Protein AF-A0A6L9LZM4-F1 (afdb_monomer)

Secondary structure (DSSP, 8-state):
-TT----GGGGT---HHHHHHHHHHHHHHHHHHHHHHHHTT--SS--THHHHHHHHHHHHHHHHHHHH-

Structure (mmCIF, N/CA/C/O backbone):
data_AF-A0A6L9LZM4-F1
#
_entry.id   AF-A0A6L9LZM4-F1
#
loop_
_atom_site.group_PDB
_atom_site.id
_atom_site.type_symbol
_atom_site.label_atom_id
_atom_site.label_alt_id
_atom_site.label_comp_id
_atom_site.label_asym_id
_atom_site.label_entity_id
_atom_site.label_seq_id
_atom_site.pdbx_PDB_ins_code
_atom_site.Cartn_x
_atom_site.Cartn_y
_atom_site.Cartn_z
_atom_site.occupancy
_atom_site.B_iso_or_equiv
_atom_site.auth_seq_id
_atom_site.auth_comp_id
_atom_site.auth_asym_id
_atom_site.auth_atom_id
_atom_site.pdbx_PDB_model_num
ATOM 1 N N . MET A 1 1 ? 2.077 -0.267 -33.807 1.00 51.88 1 MET A N 1
ATOM 2 C CA . MET A 1 1 ? 2.114 0.864 -32.850 1.00 51.88 1 MET A CA 1
ATOM 3 C C . MET A 1 1 ? 0.796 1.019 -32.065 1.00 51.88 1 MET A C 1
ATOM 5 O O . MET A 1 1 ? 0.680 1.973 -31.315 1.00 51.88 1 MET A O 1
ATOM 9 N N . GLU A 1 2 ? -0.179 0.100 -32.154 1.00 50.91 2 GLU A N 1
ATOM 10 C CA . GLU A 1 2 ? -1.582 0.403 -31.780 1.00 50.91 2 GLU A CA 1
ATOM 11 C C . GLU A 1 2 ? -2.050 -0.039 -30.375 1.00 50.91 2 GLU A C 1
ATOM 13 O O . GLU A 1 2 ? -3.195 0.209 -30.021 1.00 50.91 2 GLU A O 1
ATOM 18 N N . HIS A 1 3 ? -1.185 -0.602 -29.518 1.00 60.22 3 HIS A N 1
ATOM 19 C CA . H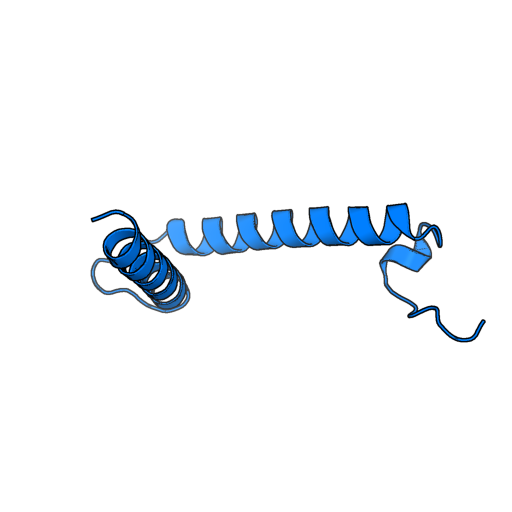IS A 1 3 ? -1.558 -0.961 -28.130 1.00 60.22 3 HIS A CA 1
ATOM 20 C C . HIS A 1 3 ? -0.528 -0.571 -27.058 1.00 60.22 3 HIS A C 1
ATOM 22 O O . HIS A 1 3 ? -0.566 -1.071 -25.936 1.00 60.22 3 HIS A O 1
ATOM 28 N N . ARG A 1 4 ? 0.419 0.320 -27.369 1.00 63.03 4 ARG A N 1
ATOM 29 C CA . ARG A 1 4 ? 1.436 0.748 -26.397 1.00 63.03 4 ARG A CA 1
ATOM 30 C C . ARG A 1 4 ? 1.009 2.046 -25.720 1.00 63.03 4 ARG A C 1
ATOM 32 O O . ARG A 1 4 ? 1.058 3.107 -26.331 1.00 63.03 4 ARG A O 1
ATOM 39 N N . VAL A 1 5 ? 0.609 1.953 -24.452 1.00 69.81 5 VAL A N 1
ATOM 40 C CA . VAL A 1 5 ? 0.426 3.128 -23.592 1.00 69.81 5 VAL A CA 1
ATOM 41 C C . VAL A 1 5 ? 1.813 3.676 -23.262 1.00 69.81 5 VAL A C 1
ATOM 43 O O . VAL A 1 5 ? 2.623 2.992 -22.631 1.00 69.81 5 VAL A O 1
ATOM 46 N N . PHE A 1 6 ? 2.109 4.896 -23.710 1.00 72.50 6 PHE A N 1
ATOM 47 C CA . PHE A 1 6 ? 3.342 5.581 -23.334 1.00 72.50 6 PHE A CA 1
ATOM 48 C C . PHE A 1 6 ? 3.264 5.981 -21.8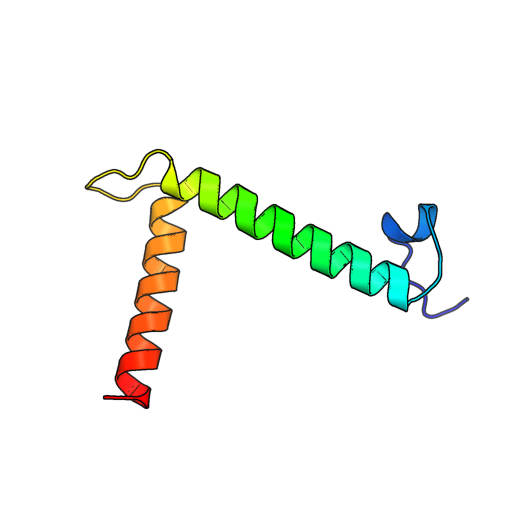61 1.00 72.50 6 PHE A C 1
ATOM 50 O O . PHE A 1 6 ? 2.409 6.759 -21.451 1.00 72.50 6 PHE A O 1
ATOM 57 N N . THR A 1 7 ? 4.164 5.422 -21.061 1.00 81.56 7 THR A N 1
ATOM 58 C CA . THR A 1 7 ? 4.295 5.708 -19.627 1.00 81.56 7 THR A CA 1
ATOM 59 C C . THR A 1 7 ? 5.673 6.283 -19.328 1.00 81.56 7 THR A C 1
ATOM 61 O O . THR A 1 7 ? 6.595 6.141 -20.128 1.00 81.56 7 THR A O 1
ATOM 64 N N . ILE A 1 8 ? 5.852 6.878 -18.148 1.00 84.38 8 ILE A N 1
ATOM 65 C CA . ILE A 1 8 ? 7.161 7.386 -17.698 1.00 84.38 8 ILE A CA 1
ATOM 66 C C . ILE A 1 8 ? 8.233 6.276 -17.741 1.00 84.38 8 ILE A C 1
ATOM 68 O O . ILE A 1 8 ? 9.375 6.538 -18.098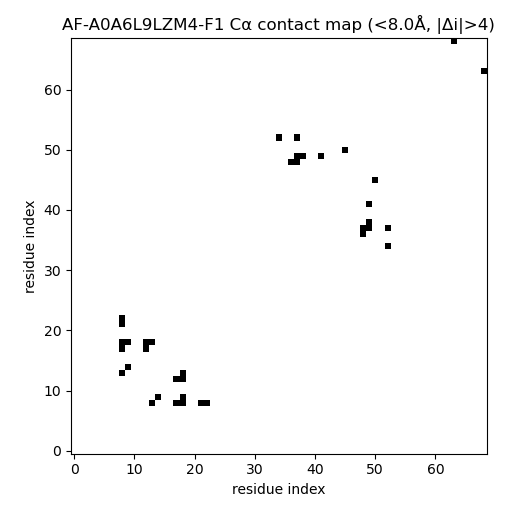 1.00 84.38 8 ILE A O 1
ATOM 72 N N . ALA A 1 9 ? 7.862 5.015 -17.487 1.00 84.69 9 ALA A N 1
ATOM 73 C CA . ALA A 1 9 ? 8.772 3.872 -17.594 1.00 84.69 9 ALA A CA 1
ATOM 74 C C . ALA A 1 9 ? 9.284 3.626 -19.029 1.00 84.69 9 ALA A C 1
ATOM 76 O O . ALA A 1 9 ? 10.420 3.186 -19.208 1.00 84.69 9 ALA A O 1
ATOM 77 N N . ASN A 1 10 ? 8.485 3.963 -20.053 1.00 83.69 10 ASN A N 1
ATOM 78 C CA . ASN A 1 10 ? 8.870 3.794 -21.457 1.00 83.69 10 ASN A CA 1
ATOM 79 C C . ASN A 1 10 ? 10.041 4.700 -21.874 1.00 83.69 10 ASN A C 1
ATOM 81 O O . ASN A 1 10 ? 10.680 4.394 -22.878 1.00 83.69 10 ASN A O 1
ATOM 85 N N . PHE A 1 11 ? 10.344 5.770 -21.122 1.00 83.81 11 PHE A N 1
ATOM 86 C CA . PHE A 1 11 ? 11.533 6.601 -21.363 1.00 83.81 11 PHE A CA 1
ATOM 87 C C . PHE A 1 11 ? 12.844 5.844 -21.122 1.00 83.81 11 PHE A C 1
ATOM 89 O O . PHE A 1 11 ? 13.848 6.162 -21.751 1.00 83.81 11 PHE A O 1
ATOM 96 N N . PHE A 1 12 ? 12.844 4.853 -20.225 1.00 85.56 12 PHE A N 1
ATOM 97 C CA . PHE A 1 12 ? 14.035 4.063 -19.902 1.00 85.56 12 PHE A CA 1
ATOM 98 C C . PHE A 1 12 ? 14.120 2.786 -20.736 1.00 85.56 12 PHE A C 1
ATOM 100 O O . PHE A 1 12 ? 15.193 2.414 -21.202 1.00 85.56 12 PHE A O 1
ATOM 107 N N . SER A 1 13 ? 12.992 2.097 -20.920 1.00 84.69 13 SER A N 1
ATOM 108 C CA . SER A 1 13 ? 12.915 0.897 -21.748 1.00 84.69 13 SER A CA 1
ATOM 109 C C . SER A 1 13 ? 11.478 0.629 -22.169 1.00 84.69 13 SER A C 1
ATOM 111 O O . SER A 1 13 ? 10.547 0.763 -21.378 1.00 84.69 13 SER A O 1
ATOM 113 N N . SER A 1 14 ? 11.295 0.204 -23.418 1.00 84.69 14 SER A N 1
ATOM 114 C CA . SER A 1 14 ? 9.986 -0.180 -23.956 1.00 84.69 14 SER A CA 1
ATOM 115 C C . SER A 1 14 ? 9.736 -1.696 -23.907 1.00 84.69 14 SER A C 1
ATOM 117 O O . SER A 1 14 ? 8.868 -2.203 -24.630 1.00 84.69 14 SER A O 1
ATOM 119 N N . ASN A 1 15 ? 10.522 -2.431 -23.109 1.00 88.00 15 ASN A N 1
ATOM 120 C CA . ASN A 1 15 ? 10.261 -3.831 -22.780 1.00 88.00 15 ASN A CA 1
ATOM 121 C C . ASN A 1 15 ? 9.103 -3.904 -21.771 1.00 88.00 15 ASN A C 1
ATOM 123 O O . ASN A 1 15 ? 9.121 -3.227 -20.744 1.00 88.00 15 ASN A O 1
ATOM 127 N N . HIS A 1 16 ? 8.102 -4.731 -22.069 1.00 85.62 16 HIS A N 1
ATOM 128 C CA . HIS A 1 16 ? 6.917 -4.882 -21.235 1.00 85.62 16 HIS A CA 1
ATOM 129 C C . HIS A 1 16 ? 7.254 -5.381 -19.821 1.00 85.62 16 HIS A C 1
ATOM 131 O O . HIS A 1 16 ? 6.747 -4.822 -18.852 1.00 85.62 16 HIS A O 1
ATOM 137 N N . ASP A 1 17 ? 8.176 -6.337 -19.687 1.00 89.81 17 ASP A N 1
ATOM 138 C CA . ASP A 1 17 ? 8.574 -6.893 -18.386 1.00 89.81 17 ASP A CA 1
ATOM 139 C C . ASP A 1 17 ? 9.229 -5.828 -17.500 1.00 89.81 17 ASP A C 1
ATOM 141 O O . ASP A 1 17 ? 8.970 -5.754 -16.297 1.00 89.81 17 ASP A O 1
ATOM 145 N N . PHE A 1 18 ? 10.027 -4.944 -18.109 1.00 89.44 18 PHE A N 1
ATOM 146 C CA . PHE A 1 18 ? 10.626 -3.809 -17.410 1.00 89.44 18 PHE A CA 1
ATOM 147 C C . PHE A 1 18 ? 9.561 -2.822 -16.931 1.00 89.44 18 PHE A C 1
ATOM 149 O O . PHE A 1 18 ? 9.606 -2.382 -15.785 1.00 89.44 18 PHE A O 1
ATOM 156 N N . ILE A 1 19 ? 8.590 -2.483 -17.784 1.00 90.88 19 ILE A N 1
ATOM 157 C CA . ILE A 1 19 ? 7.512 -1.550 -17.433 1.00 90.88 19 ILE A CA 1
ATOM 158 C C . ILE A 1 19 ? 6.678 -2.118 -16.280 1.00 90.88 19 ILE A C 1
ATOM 160 O O . ILE A 1 19 ? 6.414 -1.406 -15.310 1.00 90.88 19 ILE A O 1
ATOM 164 N N . THR A 1 20 ? 6.304 -3.398 -16.346 1.00 91.19 20 THR A N 1
ATOM 165 C CA . THR A 1 20 ? 5.579 -4.072 -15.263 1.00 91.19 20 THR A CA 1
ATOM 166 C C . THR A 1 20 ? 6.398 -4.073 -13.975 1.00 91.19 20 THR A C 1
ATOM 168 O O . THR A 1 20 ? 5.897 -3.632 -12.941 1.00 91.19 20 THR A O 1
ATOM 171 N N . GLY A 1 21 ? 7.668 -4.487 -14.029 1.00 92.94 21 GLY A N 1
ATOM 172 C CA . GLY A 1 21 ? 8.556 -4.490 -12.864 1.00 92.94 21 GLY A CA 1
ATOM 173 C C . GLY A 1 21 ? 8.722 -3.101 -12.241 1.00 92.94 21 GLY A C 1
ATOM 174 O O . GLY A 1 21 ? 8.625 -2.955 -11.023 1.00 92.94 21 GLY A O 1
ATOM 175 N N . PHE A 1 22 ? 8.881 -2.067 -13.070 1.00 93.25 22 PHE A N 1
ATOM 176 C CA . PHE A 1 22 ? 8.988 -0.679 -12.627 1.00 93.25 22 PHE A CA 1
ATOM 177 C C . PHE A 1 22 ? 7.762 -0.2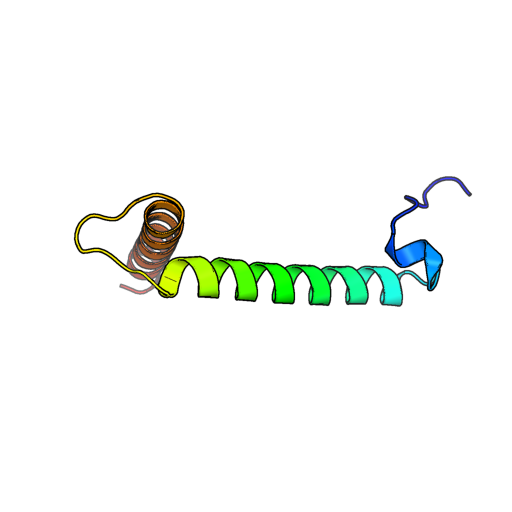42 -11.820 1.00 93.25 22 PHE A C 1
ATOM 179 O O . PHE A 1 22 ? 7.910 0.285 -10.719 1.00 93.25 22 PHE A O 1
ATOM 186 N N . PHE A 1 23 ? 6.549 -0.486 -12.325 1.00 93.62 23 PHE A N 1
ATOM 187 C CA . PHE A 1 23 ? 5.326 -0.091 -11.622 1.00 93.62 23 PHE A CA 1
ATOM 188 C C . PHE A 1 23 ? 5.037 -0.938 -10.383 1.00 93.62 23 PHE A C 1
ATOM 190 O O . PHE A 1 23 ? 4.507 -0.398 -9.412 1.00 93.62 23 PHE A O 1
ATOM 197 N N . VAL A 1 24 ? 5.413 -2.220 -10.367 1.00 95.69 24 VAL A N 1
ATOM 198 C CA . VAL A 1 24 ? 5.318 -3.057 -9.159 1.00 95.69 24 VAL A CA 1
ATOM 199 C C . VAL A 1 24 ? 6.197 -2.479 -8.052 1.00 95.69 24 VAL A C 1
ATOM 201 O O . VAL A 1 24 ? 5.713 -2.228 -6.948 1.00 95.69 24 VAL A O 1
ATOM 204 N N . VAL A 1 25 ? 7.466 -2.194 -8.360 1.00 96.69 25 VAL A N 1
ATOM 205 C CA . VAL A 1 25 ? 8.406 -1.611 -7.394 1.00 96.69 25 VAL A CA 1
ATOM 206 C C . VAL A 1 25 ? 7.950 -0.219 -6.963 1.00 96.69 25 VAL A C 1
ATOM 208 O O . VAL A 1 25 ? 7.921 0.069 -5.769 1.00 96.69 25 VAL A O 1
ATOM 211 N N . LEU A 1 26 ? 7.533 0.632 -7.904 1.00 95.50 26 LEU A N 1
ATOM 212 C CA . LEU A 1 26 ? 7.041 1.975 -7.599 1.00 95.50 26 LEU A CA 1
ATOM 213 C C . LEU A 1 26 ? 5.830 1.928 -6.662 1.00 95.50 26 LEU A C 1
ATOM 215 O O . LEU A 1 26 ? 5.801 2.640 -5.660 1.00 95.50 26 LEU A O 1
ATOM 219 N N . THR A 1 27 ? 4.852 1.070 -6.957 1.00 96.75 27 THR A N 1
ATOM 220 C CA . THR A 1 27 ? 3.657 0.896 -6.120 1.00 96.75 27 THR A CA 1
ATOM 221 C C . THR A 1 27 ? 4.030 0.422 -4.720 1.00 96.75 27 THR A C 1
ATOM 223 O O . THR A 1 27 ? 3.536 0.977 -3.740 1.00 96.75 27 THR A O 1
ATOM 226 N N . ALA A 1 28 ? 4.934 -0.554 -4.609 1.00 97.62 28 ALA A N 1
ATOM 227 C CA . ALA A 1 28 ? 5.397 -1.063 -3.322 1.00 97.62 28 ALA A CA 1
ATOM 228 C C . ALA A 1 28 ? 6.096 0.026 -2.490 1.00 97.62 28 ALA A C 1
ATOM 230 O O . ALA A 1 28 ? 5.804 0.186 -1.304 1.00 97.62 28 ALA A O 1
ATOM 231 N N . VAL A 1 29 ? 6.967 0.824 -3.116 1.00 98.00 29 VAL A N 1
ATOM 232 C CA . VAL A 1 29 ? 7.656 1.944 -2.458 1.00 98.00 29 VAL A CA 1
ATOM 233 C C . VAL A 1 29 ? 6.659 3.009 -2.005 1.00 98.00 29 VAL A C 1
ATOM 235 O O . VAL A 1 29 ? 6.720 3.451 -0.859 1.00 98.00 29 VAL A O 1
ATOM 238 N N . LEU A 1 30 ? 5.711 3.401 -2.860 1.00 97.06 30 LEU A N 1
ATOM 239 C CA . LEU A 1 30 ? 4.680 4.378 -2.502 1.00 97.06 30 LEU A CA 1
ATOM 240 C C . LEU A 1 30 ? 3.810 3.879 -1.347 1.00 97.06 30 LEU A C 1
ATOM 242 O O . LEU A 1 30 ? 3.604 4.613 -0.382 1.00 97.06 30 LEU A O 1
ATOM 246 N N . MET A 1 31 ? 3.358 2.624 -1.400 1.00 95.56 31 MET A N 1
ATOM 247 C CA . MET A 1 31 ? 2.582 2.012 -0.322 1.00 95.56 31 MET A CA 1
ATOM 248 C C . MET A 1 31 ? 3.364 2.030 0.996 1.00 95.56 31 MET A C 1
ATOM 250 O O . MET A 1 31 ? 2.813 2.412 2.029 1.00 95.56 31 MET A O 1
ATOM 254 N N . PHE A 1 32 ? 4.653 1.684 0.973 1.00 96.50 32 PHE A N 1
ATOM 255 C CA . PHE A 1 32 ? 5.505 1.733 2.159 1.00 96.50 32 PHE A CA 1
ATOM 256 C C . PHE A 1 32 ? 5.638 3.155 2.721 1.00 96.50 32 PHE A C 1
ATOM 258 O O . PHE A 1 32 ? 5.461 3.358 3.921 1.00 96.50 32 PHE A O 1
ATOM 265 N N . LEU A 1 33 ? 5.897 4.153 1.871 1.00 96.44 33 LEU A N 1
ATOM 266 C CA . LEU A 1 33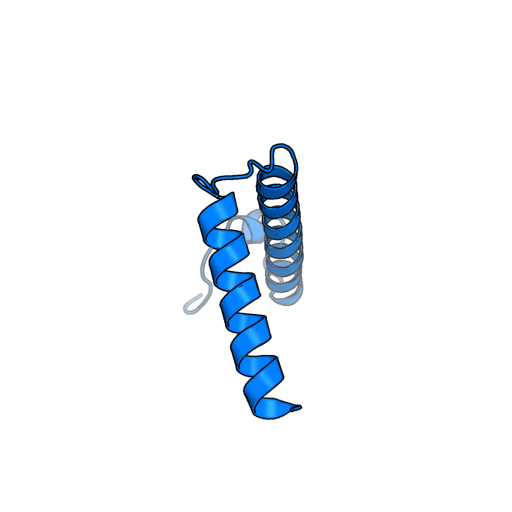 ? 6.064 5.545 2.300 1.00 96.44 33 LEU A CA 1
ATOM 267 C C . LEU A 1 33 ? 4.783 6.133 2.899 1.00 96.44 33 LEU A C 1
ATOM 269 O O . LEU A 1 33 ? 4.844 6.804 3.930 1.00 96.44 33 LEU A O 1
ATOM 273 N N . ILE A 1 34 ? 3.628 5.865 2.286 1.00 93.94 34 ILE A N 1
ATOM 274 C CA . ILE A 1 34 ? 2.331 6.323 2.799 1.00 93.94 34 ILE A CA 1
ATOM 275 C C . ILE A 1 34 ? 2.039 5.651 4.146 1.00 93.94 34 ILE A C 1
ATOM 277 O O . ILE A 1 34 ? 1.660 6.334 5.099 1.00 93.94 34 ILE A O 1
ATOM 281 N N . SER A 1 35 ? 2.302 4.345 4.256 1.00 93.19 35 SER A N 1
ATOM 282 C CA . SER A 1 35 ? 2.119 3.592 5.505 1.00 93.19 35 SER A CA 1
ATOM 283 C C . SER A 1 35 ? 3.023 4.134 6.611 1.00 93.19 35 SER A C 1
ATOM 285 O O . SER A 1 35 ? 2.576 4.368 7.731 1.00 93.19 35 SER A O 1
ATOM 287 N N . LEU A 1 36 ? 4.286 4.423 6.288 1.00 94.31 36 LEU A N 1
ATOM 288 C CA . LEU A 1 36 ? 5.224 5.044 7.218 1.00 94.31 36 LEU A CA 1
ATOM 289 C C . LEU A 1 36 ? 4.744 6.432 7.665 1.00 94.31 36 LEU A C 1
ATOM 291 O O . LEU A 1 36 ? 4.883 6.783 8.835 1.00 94.31 36 LEU A O 1
ATOM 295 N N . GLY A 1 37 ? 4.170 7.219 6.753 1.00 92.38 37 GLY A N 1
ATOM 296 C CA . GLY A 1 37 ? 3.559 8.509 7.067 1.00 92.38 37 GLY A CA 1
ATOM 297 C C . GLY A 1 37 ? 2.395 8.383 8.052 1.00 92.38 37 GLY A C 1
ATOM 298 O O . GLY A 1 37 ? 2.354 9.123 9.035 1.00 92.38 37 GLY A O 1
ATOM 299 N N . ALA A 1 38 ? 1.499 7.418 7.830 1.00 91.06 38 ALA A N 1
ATOM 300 C CA . ALA A 1 38 ? 0.353 7.157 8.699 1.00 91.06 38 ALA A CA 1
ATOM 301 C C . ALA A 1 38 ? 0.768 6.697 10.111 1.00 91.06 38 ALA A C 1
ATOM 303 O O . ALA A 1 38 ? 0.174 7.128 11.097 1.00 91.06 38 ALA A O 1
ATOM 304 N N . SER A 1 39 ? 1.826 5.886 10.231 1.00 92.69 39 SER A N 1
ATOM 305 C CA . SER A 1 39 ? 2.263 5.320 11.518 1.00 92.69 39 SER A CA 1
ATOM 306 C C . SER A 1 39 ? 3.137 6.250 12.369 1.00 92.69 39 SER A C 1
ATOM 308 O O . SER A 1 39 ? 3.325 6.004 13.557 1.00 92.69 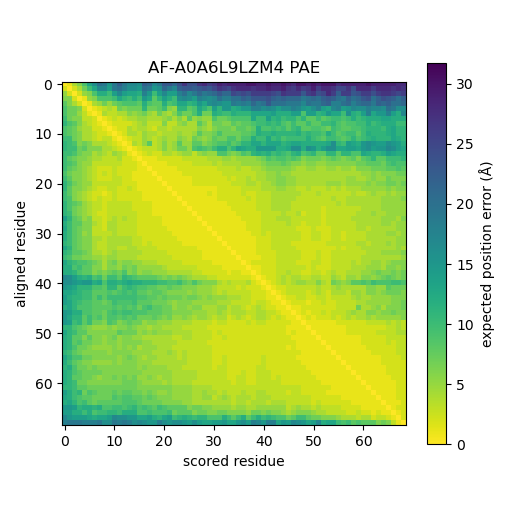39 SER A O 1
ATOM 310 N N . ARG A 1 40 ? 3.698 7.325 11.801 1.00 90.56 40 ARG A N 1
ATOM 311 C CA . ARG A 1 40 ? 4.656 8.201 12.509 1.00 90.56 40 ARG A CA 1
ATOM 312 C C . ARG A 1 40 ? 4.048 9.038 13.636 1.00 90.56 40 ARG A C 1
ATOM 314 O O . ARG A 1 40 ? 4.776 9.422 14.548 1.00 90.56 40 ARG A O 1
ATOM 321 N N . LYS A 1 41 ? 2.760 9.376 13.557 1.00 85.81 41 LYS A N 1
ATOM 322 C CA . LYS A 1 41 ? 2.059 10.207 14.551 1.00 85.81 41 LYS A CA 1
ATOM 323 C C . LYS A 1 41 ? 0.659 9.671 14.830 1.00 85.81 41 LYS A C 1
ATOM 325 O O . LYS A 1 41 ? -0.321 10.379 14.624 1.00 85.81 41 LYS A O 1
ATOM 330 N N . MET A 1 42 ? 0.578 8.426 15.288 1.00 91.25 42 MET A N 1
ATOM 331 C CA . MET A 1 42 ? -0.697 7.851 15.710 1.00 91.25 42 MET A CA 1
ATOM 332 C C . MET A 1 42 ? -1.249 8.594 16.929 1.00 91.25 42 MET A C 1
ATOM 334 O O . MET A 1 42 ? -0.538 8.840 17.906 1.00 91.25 42 MET A O 1
ATOM 338 N N . GLN A 1 43 ? -2.519 8.971 16.850 1.00 93.06 43 GLN A N 1
ATOM 339 C CA . GLN A 1 43 ? -3.262 9.644 17.911 1.00 93.06 43 GLN A CA 1
ATOM 340 C C . GLN A 1 43 ? -4.349 8.711 18.449 1.00 93.06 43 GLN A C 1
ATOM 342 O O . GLN A 1 43 ? -4.789 7.803 17.752 1.00 93.06 43 GLN A O 1
ATOM 347 N N . MET A 1 44 ? -4.805 8.945 19.685 1.00 93.38 44 MET A N 1
ATOM 348 C CA . MET A 1 44 ? -5.903 8.165 20.276 1.00 93.38 44 MET A CA 1
ATOM 349 C C . MET A 1 44 ? -7.208 8.322 19.481 1.00 93.38 44 MET A C 1
ATOM 351 O O . MET A 1 44 ? -7.941 7.356 19.309 1.00 93.38 44 MET A O 1
ATOM 355 N N . VAL A 1 45 ? -7.493 9.536 19.001 1.00 94.06 45 VAL A N 1
ATOM 356 C CA . VAL A 1 45 ? -8.598 9.791 18.073 1.00 94.06 45 VAL A CA 1
ATOM 357 C C . VAL A 1 45 ? -8.005 9.829 16.665 1.00 94.06 45 VAL A C 1
ATOM 359 O O . VAL A 1 45 ? -7.231 10.749 16.380 1.00 94.06 45 VAL A O 1
ATOM 362 N N . PRO A 1 46 ? -8.308 8.847 15.799 1.00 90.00 46 PRO A N 1
ATOM 363 C CA . PRO A 1 46 ? -7.686 8.753 14.488 1.00 90.00 46 PRO A CA 1
ATOM 364 C C . PRO A 1 46 ? -8.128 9.910 13.592 1.00 90.00 46 PRO A C 1
ATOM 366 O O . PRO A 1 46 ? -9.307 10.254 13.513 1.00 90.00 46 PRO A O 1
ATOM 369 N N . MET A 1 47 ? -7.172 10.502 12.875 1.00 92.50 47 MET A N 1
ATOM 370 C CA . MET A 1 47 ? -7.429 11.566 11.903 1.00 92.50 47 MET A CA 1
ATOM 371 C C . MET A 1 47 ? -6.641 11.343 10.607 1.00 92.50 47 MET A C 1
ATOM 373 O O . MET A 1 47 ? -5.574 10.727 10.594 1.00 92.50 47 MET A O 1
ATOM 377 N N . GLY A 1 48 ? -7.165 11.861 9.492 1.00 92.50 48 GLY A N 1
ATOM 378 C CA . GLY A 1 48 ? -6.489 11.831 8.191 1.00 92.50 48 GLY A CA 1
ATOM 379 C C . GLY A 1 48 ? -6.167 10.413 7.703 1.00 92.50 48 GLY A C 1
ATOM 380 O O . GLY A 1 48 ? -7.058 9.572 7.597 1.00 92.50 48 GLY A O 1
ATOM 381 N N . LEU A 1 49 ? -4.888 10.151 7.401 1.00 92.38 49 LEU A N 1
ATOM 382 C CA . LEU A 1 49 ? -4.427 8.848 6.902 1.00 92.38 49 LEU A CA 1
ATOM 383 C C . LEU A 1 49 ? -4.602 7.722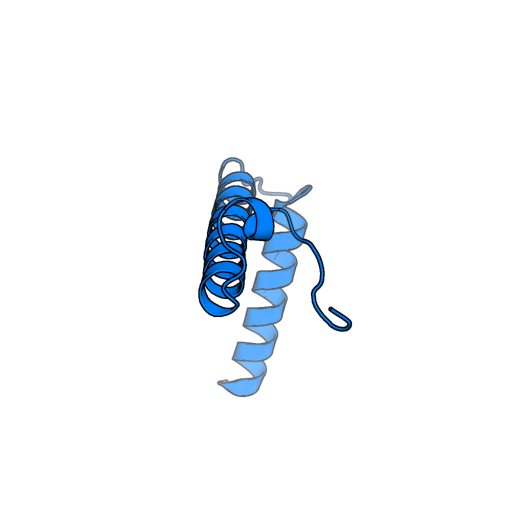 7.925 1.00 92.38 49 LEU A C 1
ATOM 385 O O . LEU A 1 49 ? -4.877 6.595 7.524 1.00 92.38 49 LEU A O 1
ATOM 389 N N . GLN A 1 50 ? -4.499 8.013 9.225 1.00 94.81 50 GLN A N 1
ATOM 390 C CA . GLN A 1 50 ? -4.704 7.003 10.264 1.00 94.81 50 GLN A CA 1
ATOM 391 C C . GLN A 1 50 ? -6.116 6.408 10.174 1.00 94.81 50 GLN A C 1
ATOM 393 O O . GLN A 1 50 ? -6.261 5.193 10.201 1.00 94.81 50 GLN A O 1
ATOM 398 N N . ASN A 1 51 ? -7.136 7.244 9.947 1.00 95.06 51 ASN A N 1
ATOM 399 C CA . ASN A 1 51 ? -8.521 6.789 9.797 1.00 95.06 51 ASN A CA 1
ATOM 400 C C . ASN A 1 51 ? -8.693 5.815 8.616 1.00 95.06 51 ASN A C 1
ATOM 402 O O . ASN A 1 51 ? -9.387 4.806 8.723 1.00 95.06 51 ASN A O 1
ATOM 406 N N . VAL A 1 52 ? -8.027 6.094 7.490 1.00 94.25 52 VAL A N 1
ATOM 407 C CA . VAL A 1 52 ? -8.070 5.223 6.305 1.00 94.25 52 VAL A CA 1
ATOM 408 C C . VAL A 1 52 ? -7.407 3.879 6.602 1.00 94.25 52 VAL A C 1
ATOM 410 O O . VAL A 1 52 ? -8.001 2.836 6.341 1.00 94.25 52 VAL A O 1
ATOM 413 N N . TYR A 1 53 ? -6.201 3.893 7.173 1.00 94.50 53 TYR A N 1
ATOM 414 C CA . TYR A 1 53 ? -5.465 2.666 7.482 1.00 94.50 53 TYR A CA 1
ATOM 415 C C . TYR A 1 53 ? -6.174 1.811 8.528 1.00 94.50 53 TYR A C 1
ATOM 417 O O . TYR A 1 53 ? -6.286 0.603 8.340 1.00 94.50 53 TYR A O 1
ATOM 425 N N . GLU A 1 54 ? -6.695 2.420 9.592 1.00 94.94 54 GLU A N 1
ATOM 426 C CA . GLU A 1 54 ? -7.461 1.700 10.610 1.00 94.94 54 GLU A CA 1
ATOM 427 C C . GLU A 1 54 ? -8.728 1.087 10.020 1.00 94.94 54 GLU A C 1
ATOM 429 O O . GLU A 1 54 ? -8.973 -0.096 10.232 1.00 94.94 54 GLU A O 1
ATOM 434 N N . SER A 1 55 ? -9.467 1.826 9.185 1.00 95.62 55 SER A N 1
ATOM 435 C CA . SER A 1 55 ? -10.655 1.292 8.505 1.00 95.62 55 SER A CA 1
ATOM 436 C C . SER A 1 55 ? -10.322 0.088 7.617 1.00 95.62 55 SER A C 1
ATOM 438 O O . SER A 1 55 ? -11.032 -0.917 7.642 1.00 95.62 55 SER A O 1
ATOM 440 N N . VAL A 1 56 ? -9.227 0.158 6.851 1.00 95.50 56 VAL A N 1
ATOM 441 C CA . VAL A 1 56 ? -8.774 -0.948 5.992 1.00 95.50 56 VAL A CA 1
ATOM 442 C C . VAL A 1 56 ? -8.366 -2.160 6.828 1.00 95.50 56 VAL A C 1
ATOM 444 O O . VAL A 1 56 ? -8.785 -3.276 6.528 1.00 95.50 56 VAL A O 1
ATOM 447 N N . ILE A 1 57 ? -7.586 -1.959 7.892 1.00 95.62 57 ILE A N 1
ATOM 448 C CA . ILE A 1 57 ? -7.158 -3.045 8.782 1.00 95.62 57 ILE A CA 1
ATOM 449 C C . ILE A 1 57 ? -8.373 -3.683 9.465 1.00 95.62 57 ILE A C 1
ATOM 451 O O . ILE A 1 57 ? -8.476 -4.907 9.492 1.00 95.62 57 ILE A O 1
ATOM 455 N N . SER A 1 58 ? -9.324 -2.886 9.957 1.00 96.81 58 SER A N 1
ATOM 456 C CA . SER A 1 58 ? -10.568 -3.390 10.544 1.00 96.81 58 SER A CA 1
ATOM 457 C C . SER A 1 58 ? -11.394 -4.199 9.546 1.00 96.81 58 SER A C 1
ATOM 459 O O . SER A 1 58 ? -11.912 -5.251 9.912 1.00 96.81 58 SER A O 1
ATOM 461 N N . ALA A 1 59 ? -11.480 -3.766 8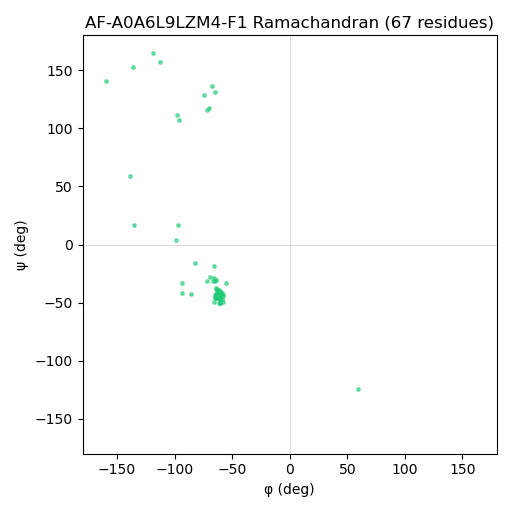.285 1.00 97.19 59 ALA A N 1
ATOM 462 C CA . ALA A 1 59 ? -12.165 -4.523 7.239 1.00 97.19 59 ALA A CA 1
ATOM 463 C C . ALA A 1 59 ? -11.476 -5.869 6.964 1.00 97.19 59 ALA A C 1
ATOM 465 O O . ALA A 1 59 ? -12.143 -6.900 6.904 1.00 97.19 59 ALA A O 1
ATOM 466 N N . ILE A 1 60 ? -10.142 -5.880 6.863 1.00 96.88 60 ILE A N 1
ATOM 467 C CA . ILE A 1 60 ? -9.360 -7.112 6.683 1.00 96.88 60 ILE A CA 1
ATOM 468 C C . ILE A 1 60 ? -9.581 -8.062 7.861 1.00 96.88 60 ILE A C 1
ATOM 470 O O . ILE A 1 60 ? -9.835 -9.243 7.646 1.00 96.88 60 ILE A O 1
ATOM 474 N N . LEU A 1 61 ? -9.519 -7.558 9.095 1.00 97.06 61 LEU A N 1
ATOM 475 C CA . LEU A 1 61 ? -9.747 -8.360 10.297 1.00 97.06 61 LEU A CA 1
ATOM 476 C C . LEU A 1 61 ? -11.175 -8.908 10.358 1.00 97.06 61 LEU A C 1
ATOM 478 O O . LEU A 1 61 ? -11.351 -10.056 10.748 1.00 97.06 61 LEU A O 1
ATOM 482 N N . SER A 1 62 ? -12.177 -8.125 9.948 1.00 97.19 62 SER A N 1
ATOM 483 C CA . SER A 1 62 ? -13.568 -8.585 9.871 1.00 97.19 62 SER A CA 1
ATOM 484 C C . SER A 1 62 ? -13.703 -9.761 8.909 1.00 97.19 62 SER A C 1
ATOM 486 O O . SER A 1 62 ? -14.220 -10.804 9.285 1.00 97.19 62 SER A O 1
ATOM 488 N N . VAL A 1 63 ? -13.171 -9.622 7.693 1.00 97.50 63 VAL A N 1
ATOM 489 C CA . VAL A 1 63 ? -13.217 -10.687 6.684 1.00 97.50 63 VAL A CA 1
ATOM 490 C C . VAL A 1 63 ? -12.420 -11.909 7.139 1.00 97.50 63 VAL A C 1
ATOM 492 O O . VAL A 1 63 ? -12.877 -13.037 6.988 1.00 97.50 63 VAL A O 1
ATOM 495 N N . ALA A 1 64 ? -11.237 -11.704 7.721 1.00 96.88 64 ALA A N 1
ATOM 496 C CA . ALA A 1 64 ? -10.412 -12.792 8.231 1.00 96.88 64 ALA A CA 1
ATOM 497 C C . ALA A 1 64 ? -11.129 -13.570 9.342 1.00 96.88 64 ALA A C 1
ATOM 499 O O . ALA A 1 64 ? -11.105 -14.797 9.325 1.00 96.88 64 ALA A O 1
ATOM 500 N N . LYS A 1 65 ? -11.802 -12.867 10.258 1.00 96.94 65 LYS A N 1
ATOM 501 C CA . LYS A 1 65 ? -12.606 -13.471 11.323 1.00 96.94 65 LYS A CA 1
ATOM 502 C C . LYS A 1 65 ? -13.786 -14.268 10.765 1.00 96.94 65 LYS A C 1
ATOM 504 O O . LYS A 1 65 ? -14.030 -15.381 11.206 1.00 96.94 65 LYS A O 1
ATOM 509 N N . ASP A 1 66 ? -14.479 -13.739 9.761 1.00 96.75 66 ASP A N 1
ATOM 510 C CA . ASP A 1 66 ? -15.613 -14.438 9.147 1.00 96.75 66 ASP A CA 1
ATOM 511 C C . ASP A 1 66 ? -15.186 -15.717 8.403 1.00 96.75 66 ASP A C 1
ATOM 513 O O . ASP A 1 66 ? -15.946 -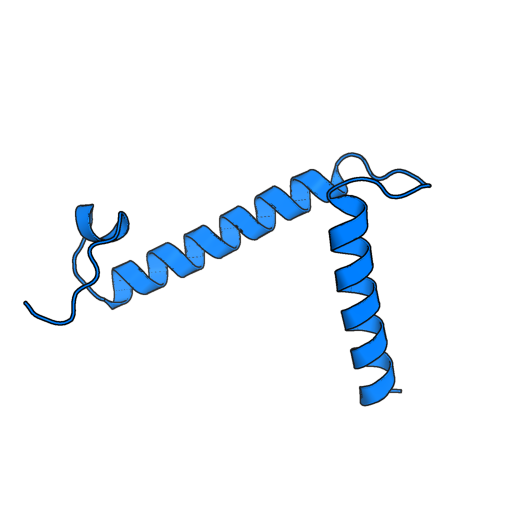16.682 8.341 1.00 96.75 66 ASP A O 1
ATOM 517 N N . ILE A 1 67 ? -13.972 -15.743 7.840 1.00 96.44 67 ILE A N 1
ATOM 518 C CA . ILE A 1 67 ? -13.449 -16.890 7.080 1.00 96.44 67 ILE A CA 1
ATOM 519 C C . ILE A 1 67 ? -12.796 -17.938 7.989 1.00 96.44 67 ILE A C 1
ATOM 521 O O . ILE A 1 67 ? -12.956 -19.136 7.754 1.00 96.44 67 ILE A O 1
ATOM 525 N N . ILE A 1 68 ? -12.005 -17.506 8.973 1.00 94.25 68 ILE A N 1
ATOM 526 C CA . ILE A 1 68 ? -11.151 -18.396 9.774 1.00 94.25 68 ILE A CA 1
ATOM 527 C C . ILE A 1 68 ? -11.855 -18.842 11.066 1.00 94.25 68 ILE A C 1
ATOM 529 O O . ILE A 1 68 ? -11.640 -19.977 11.496 1.00 94.25 68 ILE A O 1
ATOM 533 N N . GLY A 1 69 ? -12.704 -17.990 11.653 1.00 76.00 69 GLY A N 1
ATOM 534 C CA . GLY A 1 69 ? -13.289 -18.153 12.992 1.00 76.00 69 GLY A CA 1
ATOM 535 C C . GLY A 1 69 ? -12.537 -17.365 14.058 1.00 76.00 69 GLY A C 1
ATOM 536 O O . GLY A 1 69 ? -12.364 -17.924 15.163 1.00 76.00 69 GLY A O 1
#

Solvent-accessible surface area (backbone atoms only — not comparable to full-atom values): 4181 Å² total; per-residue (Å²): 133,91,82,73,81,88,47,82,53,47,78,82,42,83,49,66,70,56,40,53,50,50,51,53,52,49,50,52,51,50,52,50,54,52,51,51,58,34,64,73,70,73,53,95,72,65,57,75,58,36,42,54,53,50,51,51,51,51,50,52,51,51,53,49,42,75,73,76,104

pLDDT: mean 89.79, std 10.16, range [50.91, 98.0]

Mean predicted aligned error: 6.03 Å

Foldseek 3Di:
DPPDDDDPQVVVPPDPVSVVVVVVVVVVVVVVVLVCVLPPDDDPDDDDSVVVVVVVVVVVVVVCVVVPD

Radius of gyration: 18.15 Å; Cα contacts (8 Å, |Δi|>4): 19; chains: 1; bounding box: 30×30×53 Å

Sequence (69 aa):
MEHRVFTIANFFSSNHDFITGFFVVLTAVLMFLISLGASRKMQMVPMGLQNVYESVISAILSVAKDIIG